Protein AF-A0A6I4UP45-F1 (afdb_monomer_lite)

Sequence (92 aa):
MTIAALGASALALAACAESKQEEQLEAQAEDVREAGEQTADQMEDRADTLDQTVDGVDSNAEQNLENKADAVRDNTEAKADALEEKADNLPQ

Secondary structure (DSSP, 8-state):
------SSHHHHHHHHHHHHHHHHHHHHHHHHHHHHHHHHHHHHHHHHHHHHHTTS---HHHHHHHHHHHHHHHHHHHHHHHHHHHHHTS--

Radius of gyration: 23.32 Å; chains: 1; bounding box: 50×15×76 Å

pLDDT: mean 86.42, std 15.26, range [41.03, 98.31]

Structure (mmCIF, N/CA/C/O backbone):
data_AF-A0A6I4UP45-F1
#
_entry.id   AF-A0A6I4UP45-F1
#
loop_
_atom_site.group_PDB
_atom_site.id
_atom_site.type_symbol
_atom_site.label_atom_id
_atom_site.label_alt_id
_atom_site.label_comp_id
_atom_site.label_asym_id
_atom_site.label_entity_id
_atom_site.label_seq_id
_atom_site.pdbx_PDB_ins_code
_atom_site.Cartn_x
_atom_site.Cartn_y
_atom_site.Cartn_z
_atom_site.occupancy
_atom_site.B_iso_or_equiv
_atom_site.auth_seq_id
_atom_site.auth_comp_id
_atom_site.auth_asym_id
_atom_site.auth_atom_id
_atom_site.pdbx_PDB_model_num
ATOM 1 N N . MET A 1 1 ? 28.359 -6.799 -55.111 1.00 41.03 1 MET A N 1
ATOM 2 C CA . MET A 1 1 ? 28.524 -6.083 -53.829 1.00 41.03 1 MET A CA 1
ATOM 3 C C . MET A 1 1 ? 27.372 -6.517 -52.950 1.00 41.03 1 MET A C 1
ATOM 5 O O . MET A 1 1 ? 26.260 -6.052 -53.139 1.00 41.03 1 MET A O 1
ATOM 9 N N . THR A 1 2 ? 27.618 -7.507 -52.103 1.00 55.09 2 THR A N 1
ATOM 10 C CA . THR A 1 2 ? 26.584 -8.181 -51.314 1.00 55.09 2 THR A CA 1
ATOM 11 C C . THR A 1 2 ? 26.997 -8.041 -49.864 1.00 55.09 2 THR A C 1
ATOM 13 O O . THR A 1 2 ? 27.683 -8.915 -49.353 1.00 55.09 2 THR A O 1
ATOM 16 N N . ILE A 1 3 ? 26.698 -6.910 -49.221 1.00 51.25 3 ILE A N 1
ATOM 17 C CA . ILE A 1 3 ? 26.949 -6.767 -47.784 1.00 51.25 3 ILE A CA 1
ATOM 18 C C . ILE A 1 3 ? 25.804 -5.989 -47.123 1.00 51.25 3 ILE A C 1
ATOM 20 O O . ILE A 1 3 ? 25.575 -4.824 -47.422 1.00 51.25 3 ILE A O 1
ATOM 24 N N . ALA A 1 4 ? 25.157 -6.712 -46.202 1.00 50.06 4 ALA A N 1
ATOM 25 C CA . ALA A 1 4 ? 24.468 -6.285 -44.985 1.00 50.06 4 ALA A CA 1
ATOM 26 C C . ALA A 1 4 ? 23.157 -5.484 -45.094 1.00 50.06 4 ALA A C 1
ATOM 28 O O . ALA A 1 4 ? 23.145 -4.261 -45.052 1.00 50.06 4 ALA A O 1
ATOM 29 N N . ALA A 1 5 ? 22.034 -6.211 -45.050 1.00 51.69 5 ALA A N 1
ATOM 30 C CA . ALA A 1 5 ? 20.714 -5.684 -44.677 1.00 51.69 5 ALA A CA 1
ATOM 31 C C . ALA A 1 5 ? 20.067 -6.478 -43.513 1.00 51.69 5 ALA A C 1
ATOM 33 O O . ALA A 1 5 ? 18.852 -6.616 -43.455 1.00 51.69 5 ALA A O 1
ATOM 34 N N . LEU A 1 6 ? 20.866 -7.032 -42.588 1.00 53.81 6 LEU A N 1
ATOM 35 C CA . LEU A 1 6 ? 20.381 -7.883 -41.479 1.00 53.81 6 LEU A CA 1
ATOM 36 C C . LEU A 1 6 ? 20.484 -7.234 -40.083 1.00 53.81 6 LEU A C 1
ATOM 38 O O . LEU A 1 6 ? 20.332 -7.920 -39.081 1.00 53.81 6 LEU A O 1
ATOM 42 N N . GLY A 1 7 ? 20.743 -5.926 -39.992 1.00 51.22 7 GLY A N 1
ATOM 43 C CA . GLY A 1 7 ? 21.002 -5.260 -38.704 1.00 51.22 7 GLY A CA 1
ATOM 44 C C . GLY A 1 7 ? 19.806 -4.575 -38.031 1.00 51.22 7 GLY A C 1
ATOM 45 O O . GLY A 1 7 ? 19.879 -4.289 -36.843 1.00 51.22 7 GLY A O 1
ATOM 46 N N . ALA A 1 8 ? 18.714 -4.293 -38.748 1.00 53.91 8 ALA A N 1
ATOM 47 C CA . ALA A 1 8 ? 17.653 -3.416 -38.230 1.00 53.91 8 ALA A CA 1
ATOM 48 C C . ALA A 1 8 ? 16.597 -4.127 -37.358 1.00 53.91 8 ALA A C 1
ATOM 50 O O . ALA A 1 8 ? 15.871 -3.475 -36.616 1.00 53.91 8 ALA A O 1
ATOM 51 N N . SER A 1 9 ? 16.505 -5.457 -37.416 1.00 56.09 9 SER A N 1
ATOM 52 C CA . SER A 1 9 ? 15.441 -6.229 -36.757 1.00 56.09 9 SER A CA 1
ATOM 53 C C . SER A 1 9 ? 15.762 -6.672 -35.325 1.00 56.09 9 SER A C 1
ATOM 55 O O . SER A 1 9 ? 14.843 -7.024 -34.594 1.00 56.09 9 SER A O 1
ATOM 57 N N . ALA A 1 10 ? 17.029 -6.632 -34.897 1.00 58.12 10 ALA A N 1
ATOM 58 C CA . ALA A 1 10 ? 17.402 -6.979 -33.522 1.00 58.12 10 ALA A CA 1
ATOM 59 C C . ALA A 1 10 ? 17.087 -5.850 -32.522 1.00 58.12 10 ALA A C 1
ATOM 61 O O . ALA A 1 10 ? 16.702 -6.125 -31.393 1.00 58.12 10 ALA A O 1
ATOM 62 N N . LEU A 1 11 ? 17.192 -4.589 -32.956 1.00 60.75 11 LEU A N 1
ATOM 63 C CA . LEU A 1 11 ? 16.909 -3.417 -32.117 1.00 60.75 11 LEU A CA 1
ATOM 64 C C . LEU A 1 11 ? 15.405 -3.222 -31.889 1.00 60.75 11 LEU A C 1
ATOM 66 O O . LEU A 1 11 ? 14.987 -2.915 -30.781 1.00 60.75 11 LEU A O 1
ATOM 70 N N . ALA A 1 12 ? 14.580 -3.480 -32.909 1.00 62.25 12 ALA A N 1
ATOM 71 C CA . ALA A 1 12 ? 13.125 -3.389 -32.780 1.00 62.25 12 ALA A CA 1
ATOM 72 C C . ALA A 1 12 ? 12.541 -4.447 -31.824 1.00 62.25 12 ALA A C 1
ATOM 74 O O . ALA A 1 12 ? 11.490 -4.223 -31.237 1.00 62.25 12 ALA A O 1
ATOM 75 N N . LEU A 1 13 ? 13.207 -5.597 -31.667 1.00 63.50 13 LEU A N 1
ATOM 76 C CA . LEU A 1 13 ? 12.755 -6.660 -30.767 1.00 63.50 1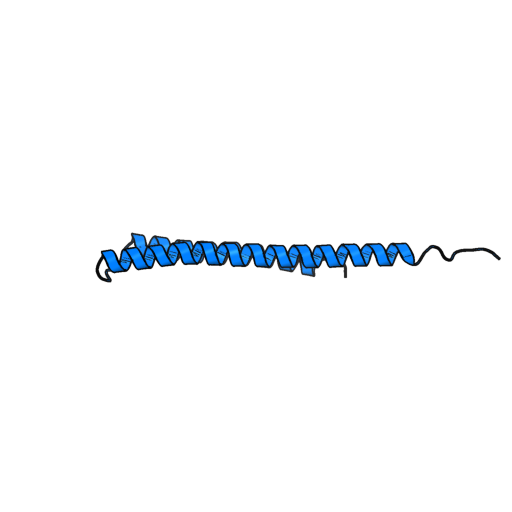3 LEU A CA 1
ATOM 77 C C . LEU A 1 13 ? 13.130 -6.391 -29.301 1.00 63.50 13 LEU A C 1
ATOM 79 O O . LEU A 1 13 ? 12.405 -6.837 -28.418 1.00 63.50 13 LEU A O 1
ATOM 83 N N . ALA A 1 14 ? 14.229 -5.666 -29.060 1.00 67.44 14 ALA A N 1
ATOM 84 C CA . ALA A 1 14 ? 14.635 -5.227 -27.724 1.00 67.44 14 ALA A CA 1
ATOM 85 C C . ALA A 1 14 ? 13.661 -4.172 -27.177 1.00 67.44 14 ALA A C 1
ATOM 87 O O . ALA A 1 14 ? 13.023 -4.426 -26.161 1.00 67.44 14 ALA A O 1
ATOM 88 N N . ALA A 1 15 ? 13.396 -3.115 -27.953 1.00 68.50 15 ALA A N 1
ATOM 89 C CA . ALA A 1 15 ? 12.467 -2.053 -27.557 1.00 68.50 15 ALA A CA 1
ATOM 90 C C . ALA A 1 15 ? 11.038 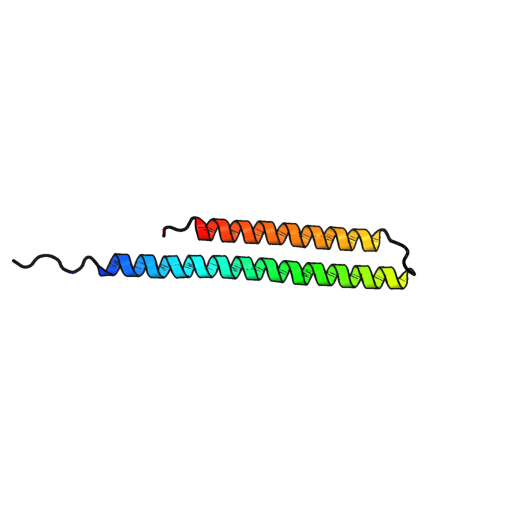-2.568 -27.286 1.00 68.50 15 ALA A C 1
ATOM 92 O O . ALA A 1 15 ? 10.357 -2.123 -26.371 1.00 68.50 15 ALA A O 1
ATOM 93 N N . CYS A 1 16 ? 10.573 -3.562 -28.055 1.00 72.69 16 CYS A N 1
ATOM 94 C CA . CYS A 1 16 ? 9.253 -4.174 -27.848 1.00 72.69 16 CYS A CA 1
ATOM 95 C C . CYS A 1 16 ? 9.187 -5.109 -26.624 1.00 72.69 16 CYS A C 1
ATOM 97 O O . CYS A 1 16 ? 8.095 -5.466 -26.179 1.00 72.69 16 CYS A O 1
ATOM 99 N N . ALA A 1 17 ? 10.331 -5.591 -26.131 1.00 74.94 17 ALA A N 1
ATOM 100 C CA . ALA A 1 17 ? 10.409 -6.367 -24.896 1.00 74.94 17 ALA A CA 1
ATOM 101 C C . ALA A 1 17 ? 10.520 -5.445 -23.672 1.00 74.94 17 ALA A C 1
ATOM 103 O O . ALA A 1 17 ? 9.907 -5.742 -22.651 1.00 74.94 17 ALA A O 1
ATOM 104 N N . GLU A 1 18 ? 11.242 -4.330 -23.806 1.00 75.62 18 GLU A N 1
ATOM 105 C CA . GLU A 1 18 ? 11.399 -3.289 -22.783 1.00 75.62 18 GLU A CA 1
ATOM 106 C C . GLU A 1 18 ? 10.066 -2.586 -22.490 1.00 75.62 18 GLU A C 1
ATOM 108 O O . GLU A 1 18 ? 9.661 -2.545 -21.331 1.00 75.62 18 GLU A O 1
ATOM 113 N N . SER A 1 19 ? 9.297 -2.201 -23.517 1.00 79.94 19 SER A N 1
ATOM 114 C CA . SER A 1 19 ? 7.978 -1.571 -23.323 1.00 79.94 19 SER A CA 1
ATOM 115 C C . SER A 1 19 ? 6.989 -2.473 -22.575 1.00 79.94 19 SER A C 1
ATOM 117 O O . SER A 1 19 ? 6.214 -2.027 -21.741 1.00 79.94 19 SER A O 1
ATOM 119 N N . LYS A 1 20 ? 7.032 -3.787 -22.828 1.00 88.38 20 LYS A N 1
ATOM 120 C CA . LYS A 1 20 ? 6.201 -4.753 -22.091 1.00 88.38 20 LYS A CA 1
ATOM 121 C C . LYS A 1 20 ? 6.639 -4.914 -20.646 1.00 88.38 20 LYS A C 1
ATOM 123 O O . LYS A 1 20 ? 5.831 -5.312 -19.814 1.00 88.38 20 LYS A O 1
ATOM 128 N N . GLN A 1 21 ? 7.921 -4.714 -20.368 1.00 90.25 21 GLN A N 1
ATOM 129 C CA . GLN A 1 21 ? 8.453 -4.822 -19.022 1.00 90.25 21 GLN A CA 1
ATOM 130 C C . GLN A 1 21 ? 8.077 -3.593 -18.187 1.00 90.25 21 GLN A C 1
ATOM 132 O O . GLN A 1 21 ? 7.707 -3.762 -17.030 1.00 90.25 21 GLN A O 1
ATOM 137 N N . GLU A 1 22 ? 8.113 -2.402 -18.784 1.00 91.56 22 GLU A N 1
ATOM 138 C CA . GLU A 1 22 ? 7.599 -1.153 -18.207 1.00 91.56 22 GLU A CA 1
ATOM 139 C C . GLU A 1 22 ? 6.107 -1.283 -17.873 1.00 91.56 22 GLU A C 1
ATOM 141 O O . GLU A 1 22 ? 5.743 -1.235 -16.700 1.00 91.56 22 GLU A O 1
ATOM 146 N N . GLU A 1 23 ? 5.273 -1.637 -18.861 1.00 93.31 23 GLU A N 1
ATOM 147 C CA . GLU A 1 23 ? 3.830 -1.872 -18.671 1.00 93.31 23 GLU A CA 1
ATOM 148 C C . GLU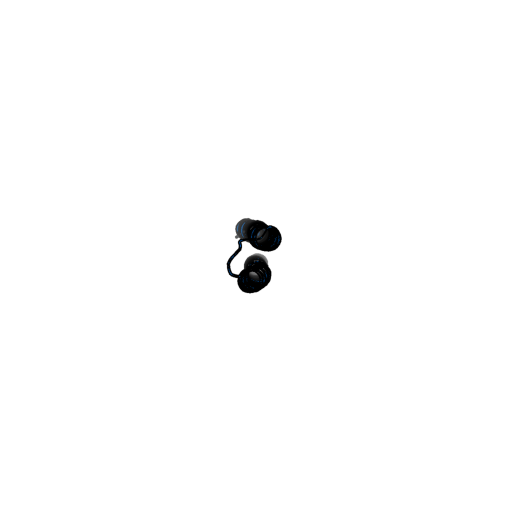 A 1 23 ? 3.539 -2.906 -17.564 1.00 93.31 23 GLU A C 1
ATOM 150 O O . GLU A 1 23 ? 2.584 -2.774 -16.801 1.00 93.31 23 GLU A O 1
ATOM 155 N N . GLN A 1 24 ? 4.359 -3.959 -17.450 1.00 95.25 24 GLN A N 1
ATOM 156 C CA . GLN A 1 24 ? 4.208 -4.971 -16.400 1.00 95.25 24 GLN A CA 1
ATOM 157 C C . GLN A 1 24 ? 4.567 -4.459 -15.007 1.00 95.25 24 GLN A C 1
ATOM 159 O O . GLN A 1 24 ? 4.005 -4.957 -14.030 1.00 95.25 24 GLN A O 1
ATOM 164 N N . LEU A 1 25 ? 5.539 -3.556 -14.888 1.00 96.31 25 LEU A N 1
ATOM 165 C CA . LEU A 1 25 ? 5.930 -2.971 -13.609 1.00 96.31 25 LEU A CA 1
ATOM 166 C C . LEU A 1 25 ? 4.903 -1.937 -13.150 1.00 96.31 25 LEU A C 1
ATOM 168 O O . LEU A 1 25 ? 4.523 -1.976 -11.983 1.00 96.31 25 LEU A O 1
ATOM 172 N N . GLU A 1 26 ? 4.402 -1.102 -14.061 1.00 95.50 26 GLU A N 1
ATOM 173 C CA . GLU A 1 26 ? 3.306 -0.166 -13.783 1.00 95.50 26 GLU A CA 1
ATOM 174 C C . GLU A 1 26 ? 2.035 -0.906 -13.348 1.00 95.50 26 GLU A C 1
ATOM 176 O O . GLU A 1 26 ? 1.452 -0.585 -12.315 1.00 95.50 26 GLU A O 1
ATOM 181 N N . ALA A 1 27 ? 1.647 -1.968 -14.064 1.00 97.31 27 ALA A N 1
ATOM 182 C CA . ALA A 1 27 ? 0.497 -2.785 -13.677 1.00 97.31 27 ALA A CA 1
ATOM 183 C C . ALA A 1 27 ? 0.678 -3.424 -12.288 1.00 97.31 27 ALA A C 1
ATOM 185 O O . ALA A 1 27 ? -0.256 -3.466 -11.495 1.00 97.31 27 ALA A O 1
ATOM 186 N N . GLN A 1 28 ? 1.889 -3.888 -11.964 1.00 97.38 28 GLN A N 1
ATOM 187 C CA . GLN A 1 28 ? 2.188 -4.410 -10.628 1.00 97.38 28 GLN A CA 1
ATOM 188 C C . GLN A 1 28 ? 2.141 -3.327 -9.547 1.00 97.38 28 GLN A C 1
ATOM 190 O O . GLN A 1 28 ? 1.762 -3.630 -8.418 1.00 97.38 28 GLN A O 1
ATOM 195 N N . ALA A 1 29 ? 2.563 -2.099 -9.855 1.00 97.62 29 ALA A N 1
ATOM 196 C CA . ALA A 1 29 ? 2.480 -0.983 -8.922 1.00 97.62 29 ALA A CA 1
ATOM 197 C C . ALA A 1 29 ? 1.020 -0.676 -8.578 1.00 97.62 29 ALA A C 1
ATOM 199 O O . ALA A 1 29 ? 0.682 -0.589 -7.397 1.00 97.62 29 ALA A O 1
ATOM 200 N N . GLU A 1 30 ? 0.157 -0.621 -9.593 1.00 97.94 30 GLU A N 1
ATOM 201 C CA . GLU A 1 30 ? -1.278 -0.407 -9.415 1.00 97.94 30 GLU A CA 1
ATOM 202 C C . GLU A 1 30 ? -1.929 -1.544 -8.620 1.00 97.94 30 GLU A C 1
ATOM 204 O O . GLU A 1 30 ? -2.603 -1.283 -7.627 1.00 97.94 30 GLU A O 1
ATOM 209 N N . ASP A 1 31 ? -1.639 -2.806 -8.958 1.00 98.00 31 ASP A N 1
ATOM 210 C CA . ASP A 1 31 ? -2.140 -3.966 -8.207 1.00 98.00 31 ASP A CA 1
ATOM 211 C C . ASP A 1 31 ? -1.728 -3.906 -6.721 1.00 98.00 31 ASP A C 1
ATOM 213 O O . ASP A 1 31 ? -2.497 -4.268 -5.827 1.00 98.00 31 ASP A O 1
ATOM 217 N N . VAL A 1 32 ? -0.495 -3.465 -6.432 1.00 97.88 32 VAL A N 1
ATOM 218 C CA . VAL A 1 32 ? 0.006 -3.310 -5.056 1.00 97.88 32 VAL A CA 1
ATOM 219 C C . VAL A 1 32 ? -0.714 -2.179 -4.329 1.00 97.88 32 VAL A C 1
ATOM 221 O O . VAL A 1 32 ? -1.050 -2.351 -3.153 1.00 97.88 32 VAL A O 1
ATOM 224 N N . ARG A 1 33 ? -0.943 -1.050 -5.004 1.00 97.81 33 ARG A N 1
ATOM 225 C CA . ARG A 1 33 ? -1.657 0.109 -4.459 1.00 97.81 33 ARG A CA 1
ATOM 226 C C . ARG A 1 33 ? -3.106 -0.263 -4.143 1.00 97.81 33 ARG A C 1
ATOM 228 O O . ARG A 1 33 ? -3.514 -0.142 -2.990 1.00 97.81 33 ARG A O 1
ATOM 235 N N . GLU A 1 34 ? -3.824 -0.851 -5.098 1.00 98.12 34 GLU A N 1
ATOM 236 C CA . GLU A 1 34 ? -5.217 -1.278 -4.925 1.00 98.12 34 GLU A CA 1
ATOM 237 C C . GLU A 1 34 ? -5.359 -2.337 -3.819 1.00 98.12 34 GLU A C 1
ATOM 239 O O . GLU A 1 34 ? -6.235 -2.238 -2.959 1.00 98.12 34 GLU A O 1
ATOM 244 N N . ALA A 1 35 ? -4.475 -3.340 -3.774 1.00 97.06 35 ALA A N 1
ATOM 245 C CA . ALA A 1 35 ? -4.509 -4.350 -2.713 1.00 97.06 35 ALA A CA 1
ATOM 246 C C . ALA A 1 35 ? -4.257 -3.747 -1.317 1.00 97.06 35 ALA A C 1
ATOM 248 O O . ALA A 1 35 ? -4.804 -4.230 -0.316 1.00 97.06 35 ALA A O 1
ATOM 249 N N . GLY A 1 36 ? -3.420 -2.710 -1.249 1.00 97.81 36 GLY A N 1
ATOM 250 C CA . GLY A 1 36 ? -3.181 -1.916 -0.049 1.00 97.81 36 GLY A CA 1
ATOM 251 C C . GLY A 1 36 ? -4.422 -1.165 0.406 1.00 97.81 36 GLY A C 1
ATOM 252 O O . GLY A 1 36 ? -4.836 -1.343 1.552 1.00 97.81 36 GLY A O 1
ATOM 253 N N . GLU A 1 37 ? -5.047 -0.411 -0.500 1.00 97.94 37 GLU A N 1
ATOM 254 C CA . GLU A 1 37 ? -6.298 0.315 -0.245 1.00 97.94 37 GLU A CA 1
ATOM 255 C C . GLU A 1 37 ? -7.398 -0.630 0.237 1.00 97.94 37 GLU A C 1
ATOM 257 O O . GLU A 1 37 ? -7.908 -0.464 1.340 1.00 97.94 37 GLU A O 1
ATOM 262 N N . GLN A 1 38 ? -7.666 -1.719 -0.489 1.00 98.19 38 GLN A N 1
ATOM 263 C CA . GLN A 1 38 ? -8.681 -2.702 -0.092 1.00 98.19 38 GLN A CA 1
ATOM 264 C C . GLN A 1 38 ? -8.419 -3.314 1.290 1.00 98.19 38 GLN A C 1
ATOM 266 O O . GLN A 1 38 ? -9.354 -3.690 2.002 1.00 98.19 38 GLN A O 1
ATOM 271 N N . THR A 1 39 ? -7.149 -3.483 1.665 1.00 97.69 39 THR A N 1
ATOM 272 C CA . THR A 1 39 ? -6.781 -4.010 2.982 1.00 97.69 39 THR A CA 1
ATOM 273 C C . THR A 1 39 ? -6.978 -2.959 4.071 1.00 97.69 39 THR A C 1
ATOM 275 O O . THR A 1 39 ? -7.463 -3.304 5.150 1.00 97.69 39 THR A O 1
ATOM 278 N N . ALA A 1 40 ? -6.606 -1.708 3.804 1.00 97.81 40 ALA A N 1
ATOM 279 C CA . ALA A 1 40 ? -6.781 -0.589 4.719 1.00 97.81 40 ALA A CA 1
ATOM 280 C C . ALA A 1 40 ? -8.268 -0.288 4.956 1.00 97.81 40 ALA A C 1
ATOM 282 O O . ALA A 1 40 ? -8.689 -0.219 6.108 1.00 97.81 40 ALA A O 1
ATOM 283 N N . ASP A 1 41 ? -9.079 -0.269 3.902 1.00 97.88 41 ASP A N 1
ATOM 284 C CA . ASP A 1 41 ? -10.526 -0.051 3.985 1.00 97.88 41 ASP A CA 1
ATOM 285 C C . ASP A 1 41 ? -11.203 -1.131 4.843 1.00 97.88 41 ASP A C 1
ATOM 287 O O . ASP A 1 41 ? -12.009 -0.840 5.719 1.00 97.88 41 ASP A O 1
ATOM 291 N N . GLN A 1 42 ? -10.794 -2.399 4.706 1.00 97.75 42 GLN A N 1
ATOM 292 C CA . GLN A 1 42 ? -11.286 -3.471 5.582 1.00 97.75 42 GLN A CA 1
ATOM 293 C C . GLN A 1 42 ? -10.888 -3.294 7.055 1.00 97.75 42 GLN A C 1
ATOM 295 O O . GLN A 1 42 ? -11.516 -3.897 7.933 1.00 97.75 42 GLN A O 1
ATOM 300 N N . MET A 1 43 ? -9.799 -2.579 7.344 1.00 97.19 43 MET A N 1
ATOM 301 C CA . MET A 1 43 ? -9.404 -2.253 8.715 1.00 97.19 43 MET A CA 1
ATOM 302 C C . MET A 1 43 ? -10.228 -1.087 9.259 1.00 97.19 43 MET A C 1
ATOM 304 O O . MET A 1 43 ? -10.658 -1.176 10.409 1.00 97.19 43 MET A O 1
ATOM 308 N N . GLU A 1 44 ? -10.495 -0.070 8.443 1.00 96.06 44 GLU A N 1
ATOM 309 C CA . GLU A 1 44 ? -11.362 1.066 8.783 1.00 96.06 44 GLU A CA 1
ATOM 310 C C . GLU A 1 44 ? -12.811 0.628 8.997 1.00 96.06 44 GLU A C 1
ATOM 312 O O . GLU A 1 44 ? -13.369 0.905 10.049 1.00 96.06 44 GLU A O 1
ATOM 317 N N . ASP A 1 45 ? -13.373 -0.214 8.125 1.00 96.19 45 ASP A N 1
ATOM 318 C CA . ASP A 1 45 ? -14.715 -0.791 8.307 1.00 96.19 45 ASP A CA 1
ATOM 319 C C . ASP A 1 45 ? -14.861 -1.510 9.665 1.00 96.19 45 ASP A C 1
ATOM 321 O O . ASP A 1 45 ? -15.924 -1.533 10.302 1.00 96.19 45 ASP A O 1
ATOM 325 N N . ARG A 1 46 ? -13.776 -2.145 10.129 1.00 93.44 46 ARG A N 1
ATOM 326 C CA . ARG A 1 46 ? -13.734 -2.799 11.446 1.00 93.44 46 ARG A CA 1
ATOM 327 C C . ARG A 1 46 ? -13.595 -1.791 12.579 1.00 93.44 46 ARG A C 1
ATOM 329 O O . ARG A 1 46 ? -14.144 -2.060 13.647 1.00 93.44 46 ARG A O 1
ATOM 336 N N . ALA A 1 47 ? -12.859 -0.701 12.372 1.00 92.62 47 ALA A N 1
ATOM 337 C CA . ALA A 1 47 ? -12.757 0.403 13.320 1.00 92.62 47 ALA A CA 1
ATOM 338 C C . ALA A 1 47 ? -14.133 1.066 13.504 1.00 92.62 47 ALA A C 1
ATOM 340 O O . ALA A 1 47 ? -14.638 1.078 14.624 1.00 92.62 47 ALA A O 1
ATOM 341 N N . ASP A 1 48 ? -14.825 1.401 12.414 1.00 91.00 48 ASP A N 1
ATOM 342 C CA . ASP A 1 48 ? -16.187 1.955 12.417 1.00 91.00 48 ASP A CA 1
ATOM 343 C C . ASP A 1 48 ? -17.193 1.036 13.129 1.00 91.00 48 ASP A C 1
ATOM 345 O O . ASP A 1 48 ? -18.047 1.468 13.907 1.00 91.00 48 ASP A O 1
ATOM 349 N N . THR A 1 49 ? -17.097 -0.276 12.892 1.00 90.25 49 THR A N 1
ATOM 350 C CA . THR A 1 49 ? -17.954 -1.258 13.577 1.00 90.25 49 THR A CA 1
ATOM 351 C C . THR A 1 49 ? -17.698 -1.278 15.090 1.00 90.25 49 THR A C 1
ATOM 353 O O . THR A 1 49 ? -18.624 -1.488 15.886 1.00 90.25 49 THR A O 1
ATOM 356 N N . LEU A 1 50 ? -16.441 -1.095 15.507 1.00 87.94 50 LEU A N 1
ATOM 357 C CA . LEU A 1 50 ? -16.085 -0.998 16.919 1.00 87.94 50 LEU A CA 1
ATOM 358 C C . LEU A 1 50 ? -16.623 0.293 17.527 1.00 87.94 50 LEU A C 1
ATOM 360 O O . LEU A 1 50 ? -17.240 0.193 18.587 1.00 87.94 50 LEU A O 1
ATOM 364 N N . ASP A 1 51 ? -16.476 1.432 16.848 1.00 87.31 51 ASP A N 1
ATOM 365 C CA . ASP A 1 51 ? -16.981 2.737 17.294 1.00 87.31 51 ASP A CA 1
ATOM 366 C C . ASP A 1 51 ? -18.491 2.697 17.579 1.00 87.31 51 ASP A C 1
ATOM 368 O O . ASP A 1 51 ? -18.968 3.031 18.669 1.00 87.31 51 ASP A O 1
ATOM 372 N N . GLN A 1 52 ? -19.261 2.119 16.652 1.00 84.56 52 GLN A N 1
ATOM 373 C CA . GLN A 1 52 ? -20.703 1.914 16.826 1.00 84.56 52 GLN A CA 1
ATOM 374 C C . GLN A 1 52 ? -21.044 1.004 18.015 1.00 84.56 52 GLN A C 1
ATOM 376 O O . GLN A 1 52 ? -22.087 1.168 18.650 1.00 84.56 52 GLN A O 1
ATOM 381 N N . THR A 1 53 ? -20.183 0.033 18.330 1.00 80.88 53 THR A N 1
ATOM 382 C CA . THR A 1 53 ? -20.384 -0.883 19.465 1.00 80.88 53 THR A CA 1
ATOM 383 C C . THR A 1 53 ? -20.128 -0.190 20.806 1.00 80.88 53 THR A C 1
ATOM 385 O O . THR A 1 53 ? -20.710 -0.582 21.822 1.00 80.88 53 THR A O 1
ATOM 388 N N . VAL A 1 54 ? -19.277 0.837 20.820 1.00 80.81 54 VAL A N 1
ATOM 389 C CA . VAL A 1 54 ? -18.926 1.620 22.013 1.00 80.81 54 VAL A CA 1
ATOM 390 C C . VAL A 1 54 ? -19.634 2.979 22.072 1.00 80.81 54 VAL A C 1
ATOM 392 O O . VAL A 1 54 ? -19.299 3.788 22.931 1.00 80.81 54 VAL A O 1
ATOM 395 N N . ASP A 1 55 ? -20.654 3.189 21.231 1.00 82.19 55 ASP A N 1
ATOM 396 C CA . ASP A 1 55 ? -21.494 4.398 21.177 1.00 82.19 55 ASP A CA 1
ATOM 397 C C . ASP A 1 55 ? -20.687 5.687 20.923 1.00 82.19 55 ASP A C 1
ATOM 399 O O . ASP A 1 55 ? -20.877 6.697 21.605 1.00 82.19 55 ASP A O 1
ATOM 403 N N . GLY A 1 56 ? -19.750 5.655 19.967 1.00 74.94 56 GLY A N 1
ATOM 404 C CA . GLY A 1 56 ? -18.947 6.831 19.606 1.00 74.94 56 GLY A CA 1
ATOM 405 C C . GLY A 1 56 ? -17.746 7.086 20.527 1.00 74.94 56 GLY A C 1
ATOM 406 O O . GLY A 1 56 ? -17.160 8.173 20.505 1.00 74.94 56 GLY A O 1
ATOM 407 N N . VAL A 1 57 ? -17.449 6.162 21.453 1.00 84.06 57 VAL A N 1
ATOM 408 C CA . VAL A 1 57 ? -16.326 6.294 22.390 1.00 84.06 57 VAL A CA 1
ATOM 409 C C . VAL A 1 57 ? -15.050 5.788 21.739 1.00 84.06 57 VAL A C 1
ATOM 411 O O . VAL A 1 57 ? -14.709 4.613 21.851 1.00 84.06 57 VAL A O 1
ATOM 414 N N . ASP A 1 58 ? -14.315 6.741 21.186 1.00 79.19 58 ASP A N 1
ATOM 415 C CA . ASP A 1 58 ? -13.012 6.567 20.559 1.00 79.19 58 ASP A CA 1
ATOM 416 C C . ASP A 1 58 ? -12.076 5.678 21.403 1.00 79.19 58 ASP A C 1
ATOM 418 O O . ASP A 1 58 ? -11.569 6.051 22.477 1.00 79.19 58 ASP A O 1
ATOM 422 N N . SER A 1 59 ? -11.933 4.427 20.966 1.00 86.31 59 SER A N 1
ATOM 423 C CA . SER A 1 59 ? -11.283 3.387 21.757 1.00 86.31 59 SER A CA 1
ATOM 424 C C . SER A 1 59 ? -9.836 3.183 21.321 1.00 86.31 59 SER A C 1
ATOM 426 O O . SER A 1 59 ? -9.491 3.251 20.147 1.00 86.31 59 SER A O 1
ATOM 428 N N . ASN A 1 60 ? -8.965 2.778 22.253 1.00 90.00 60 ASN A N 1
ATOM 429 C CA . ASN A 1 60 ? -7.599 2.384 21.883 1.00 90.00 60 ASN A CA 1
ATOM 430 C C . ASN A 1 60 ? -7.578 1.271 20.816 1.00 90.00 60 ASN A C 1
ATOM 432 O O . ASN A 1 60 ? -6.580 1.115 20.123 1.00 90.00 60 ASN A O 1
ATOM 436 N N . ALA A 1 61 ? -8.617 0.436 20.723 1.00 88.12 61 ALA A N 1
ATOM 437 C CA . ALA A 1 61 ? -8.681 -0.631 19.727 1.00 88.12 61 ALA A CA 1
ATOM 438 C C . ALA A 1 61 ? -8.963 -0.089 18.316 1.00 88.12 61 ALA A C 1
ATOM 440 O O . ALA A 1 61 ? -8.306 -0.526 17.374 1.00 88.12 61 ALA A O 1
ATOM 441 N N . GLU A 1 62 ? -9.888 0.863 18.207 1.00 92.00 62 GLU A N 1
ATOM 442 C CA . GLU A 1 62 ? -10.250 1.596 16.988 1.00 92.00 62 GLU A CA 1
ATOM 443 C C . GLU A 1 62 ? -9.063 2.402 16.460 1.00 92.00 62 GLU A C 1
ATOM 445 O O . GLU A 1 62 ? -8.571 2.103 15.376 1.00 92.00 62 GLU A O 1
ATOM 450 N N . GLN A 1 63 ? -8.461 3.258 17.294 1.00 92.38 63 GLN A N 1
ATOM 451 C CA . GLN A 1 63 ? -7.257 4.010 16.916 1.00 92.38 63 GLN A CA 1
ATOM 452 C C . GLN A 1 63 ? -6.114 3.092 16.472 1.00 92.38 63 GLN A C 1
ATOM 454 O O . GLN A 1 63 ? -5.357 3.409 15.560 1.00 92.38 63 GLN A O 1
ATOM 459 N N . ASN A 1 64 ? -5.943 1.926 17.103 1.00 93.88 64 ASN A N 1
ATOM 460 C CA . ASN A 1 64 ? -4.919 0.969 16.675 1.00 93.88 64 ASN A CA 1
ATOM 461 C C . ASN A 1 64 ? -5.236 0.297 15.330 1.00 93.88 64 ASN A C 1
ATOM 463 O O . ASN A 1 64 ? -4.312 -0.229 14.709 1.00 93.88 64 ASN A O 1
ATOM 467 N N . LEU A 1 65 ? -6.502 0.220 14.918 1.00 94.69 65 LEU A N 1
ATOM 468 C CA . LEU A 1 65 ? -6.898 -0.280 13.602 1.00 94.69 65 LEU A CA 1
ATOM 469 C C . LEU A 1 65 ? -6.708 0.792 12.534 1.00 94.69 65 LEU A C 1
ATOM 471 O O . LEU A 1 65 ? -6.067 0.487 11.534 1.00 94.69 65 LEU A O 1
ATOM 475 N N . GLU A 1 66 ? -7.146 2.023 12.786 1.00 94.69 66 GLU A N 1
ATOM 476 C CA . GLU A 1 66 ? -6.934 3.164 11.883 1.00 94.69 66 GLU A CA 1
ATOM 477 C C . GLU A 1 66 ? -5.442 3.396 11.620 1.00 94.69 66 GLU A C 1
ATOM 479 O O . GLU A 1 66 ? -4.990 3.334 10.482 1.00 94.69 66 GLU A O 1
ATOM 484 N N . ASN A 1 67 ? -4.623 3.475 12.677 1.00 96.94 67 ASN A N 1
ATOM 485 C CA . ASN A 1 67 ? -3.170 3.623 12.529 1.00 96.94 67 ASN A CA 1
ATOM 486 C C . ASN A 1 67 ? -2.522 2.465 11.743 1.00 96.94 67 ASN A C 1
ATOM 488 O O . ASN A 1 67 ? -1.466 2.630 11.131 1.00 96.94 67 ASN A O 1
ATOM 492 N N . LYS A 1 68 ? -3.102 1.257 11.791 1.00 97.25 68 LYS A N 1
ATOM 493 C CA . LYS A 1 68 ? -2.627 0.126 10.978 1.00 97.25 68 LYS A CA 1
ATOM 494 C C . LYS A 1 68 ? -3.086 0.236 9.532 1.00 97.25 68 LYS A C 1
ATOM 496 O O . LYS A 1 68 ? -2.314 -0.162 8.667 1.00 97.25 68 LYS A O 1
ATOM 501 N N . ALA A 1 69 ? -4.296 0.730 9.287 1.00 97.81 69 ALA A N 1
ATOM 502 C CA . ALA A 1 69 ? -4.803 1.001 7.950 1.00 97.81 69 ALA A CA 1
ATOM 503 C C . ALA A 1 69 ? -3.895 2.018 7.245 1.00 97.81 69 ALA A C 1
ATOM 505 O O . ALA A 1 69 ? -3.379 1.725 6.167 1.00 97.81 69 ALA A O 1
ATOM 506 N N . ASP A 1 70 ? -3.575 3.124 7.920 1.00 98.19 70 ASP A N 1
ATOM 507 C CA . ASP A 1 70 ? -2.636 4.141 7.432 1.00 98.19 70 ASP A CA 1
ATOM 508 C C . ASP A 1 70 ? -1.256 3.546 7.142 1.00 98.19 70 ASP A C 1
ATOM 510 O O . ASP A 1 70 ? -0.721 3.691 6.046 1.00 98.19 70 ASP A O 1
ATOM 514 N N . ALA A 1 71 ? -0.704 2.773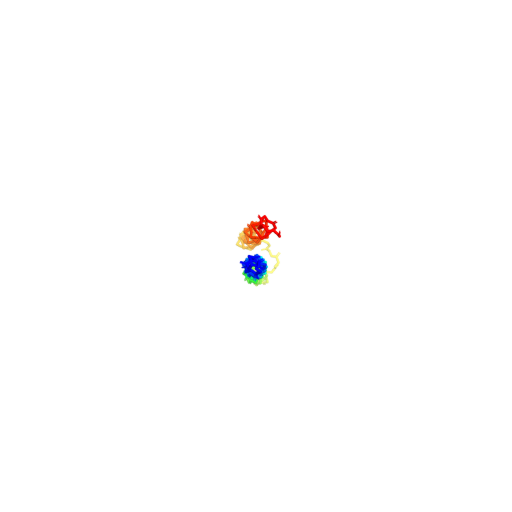 8.082 1.00 98.19 71 ALA A N 1
ATOM 515 C CA . ALA A 1 71 ? 0.589 2.124 7.879 1.00 98.19 71 ALA A CA 1
ATOM 516 C C . ALA A 1 71 ? 0.585 1.118 6.713 1.00 98.19 71 ALA A C 1
ATOM 518 O O . ALA A 1 71 ? 1.629 0.891 6.095 1.00 98.19 71 ALA A O 1
ATOM 519 N N . VAL A 1 72 ? -0.556 0.480 6.423 1.00 97.88 72 VAL A N 1
ATOM 520 C CA . VAL A 1 72 ? -0.713 -0.375 5.241 1.00 97.88 72 VAL A CA 1
ATOM 521 C C . VAL A 1 72 ? -0.678 0.474 3.978 1.00 97.88 72 VAL A C 1
ATOM 523 O O . VAL A 1 72 ? 0.143 0.152 3.119 1.00 97.88 72 VAL A O 1
ATOM 526 N N . ARG A 1 73 ? -1.477 1.550 3.894 1.00 97.94 73 ARG A N 1
ATOM 527 C CA . ARG A 1 73 ? -1.499 2.460 2.733 1.00 97.94 73 ARG A CA 1
ATOM 528 C C . ARG A 1 73 ? -0.111 3.017 2.442 1.00 97.94 73 ARG A C 1
ATOM 530 O O . ARG A 1 73 ? 0.403 2.802 1.348 1.00 97.94 73 ARG A O 1
ATOM 537 N N . ASP A 1 74 ? 0.548 3.583 3.451 1.00 98.06 74 ASP A N 1
ATOM 538 C CA . ASP A 1 74 ? 1.903 4.131 3.330 1.00 98.06 74 ASP A CA 1
ATOM 539 C C . ASP A 1 74 ? 2.902 3.081 2.824 1.00 98.06 74 ASP A C 1
ATOM 541 O O . ASP A 1 74 ? 3.774 3.354 1.995 1.00 98.06 74 ASP A O 1
ATOM 545 N N . ASN A 1 75 ? 2.806 1.845 3.328 1.00 98.00 75 ASN A N 1
ATOM 546 C CA . ASN A 1 75 ? 3.730 0.786 2.939 1.00 98.00 75 ASN A CA 1
ATOM 547 C C . ASN A 1 75 ? 3.503 0.299 1.509 1.00 98.00 75 ASN A C 1
ATOM 549 O O . ASN A 1 75 ? 4.472 -0.054 0.831 1.00 98.00 75 ASN A O 1
ATOM 553 N N . THR A 1 76 ? 2.249 0.202 1.076 1.00 97.38 76 THR A N 1
ATOM 554 C CA . THR A 1 76 ? 1.916 -0.216 -0.285 1.00 97.38 76 THR A CA 1
ATOM 555 C C . THR A 1 76 ? 2.184 0.885 -1.290 1.00 97.38 76 THR A C 1
ATOM 557 O O . THR A 1 76 ? 2.726 0.577 -2.345 1.00 97.38 76 THR A O 1
ATOM 560 N N . GLU A 1 77 ? 1.934 2.145 -0.942 1.00 98.12 77 GLU A N 1
ATOM 561 C CA . GLU A 1 77 ? 2.262 3.289 -1.790 1.00 98.12 77 GLU A CA 1
ATOM 562 C C . GLU A 1 77 ? 3.774 3.392 -2.000 1.00 98.12 77 GLU A C 1
ATOM 564 O O . GLU A 1 77 ? 4.235 3.321 -3.132 1.00 98.12 77 GLU A O 1
ATOM 569 N N . ALA A 1 78 ? 4.578 3.327 -0.934 1.00 98.31 78 ALA A N 1
ATOM 570 C CA . ALA A 1 78 ? 6.038 3.311 -1.072 1.00 98.31 78 ALA A CA 1
ATOM 571 C C . ALA A 1 78 ? 6.570 2.129 -1.913 1.00 98.31 78 ALA A C 1
ATOM 573 O O . ALA A 1 78 ? 7.637 2.215 -2.526 1.00 98.31 78 ALA A O 1
ATOM 574 N N . LYS A 1 79 ? 5.866 0.989 -1.926 1.00 97.69 79 LYS A N 1
ATOM 575 C CA . LYS A 1 79 ? 6.214 -0.155 -2.785 1.00 97.69 79 LYS A CA 1
ATOM 576 C C . LYS A 1 79 ? 5.797 0.065 -4.234 1.00 97.69 79 LYS A C 1
ATOM 578 O O . LYS A 1 79 ? 6.568 -0.322 -5.109 1.00 97.69 79 LYS A O 1
ATOM 583 N N . ALA A 1 80 ? 4.610 0.620 -4.466 1.00 97.81 80 ALA A N 1
ATOM 584 C CA . ALA A 1 80 ? 4.120 0.982 -5.789 1.00 97.81 80 ALA A CA 1
ATOM 585 C C . ALA A 1 80 ? 5.050 2.025 -6.422 1.00 97.81 80 ALA A C 1
ATOM 587 O O . ALA A 1 80 ? 5.569 1.784 -7.506 1.00 97.81 80 ALA A O 1
ATOM 588 N N . ASP A 1 81 ? 5.414 3.070 -5.681 1.00 97.88 81 ASP A N 1
ATOM 589 C CA . ASP A 1 81 ? 6.364 4.099 -6.115 1.00 97.88 81 ASP A CA 1
ATOM 590 C C . ASP A 1 81 ? 7.726 3.494 -6.482 1.00 97.88 81 ASP A C 1
ATOM 592 O O . ASP A 1 81 ? 8.323 3.830 -7.500 1.00 97.88 81 ASP A O 1
ATOM 596 N N . ALA A 1 82 ? 8.220 2.531 -5.697 1.00 98.12 82 ALA A N 1
ATOM 597 C CA . ALA A 1 82 ? 9.470 1.834 -6.002 1.00 98.12 82 ALA A CA 1
ATOM 598 C C . ALA A 1 82 ? 9.374 0.885 -7.215 1.00 98.12 82 ALA A C 1
ATOM 600 O O . ALA A 1 82 ? 10.407 0.424 -7.714 1.00 98.12 82 ALA A O 1
ATOM 601 N N . LEU A 1 83 ? 8.168 0.508 -7.647 1.00 96.94 83 LEU A N 1
ATOM 602 C CA . LEU A 1 83 ? 7.927 -0.244 -8.881 1.00 96.94 83 LEU A CA 1
ATOM 603 C C . LEU A 1 83 ? 7.809 0.704 -10.077 1.00 96.94 83 LEU A C 1
ATOM 605 O O . LEU A 1 83 ? 8.443 0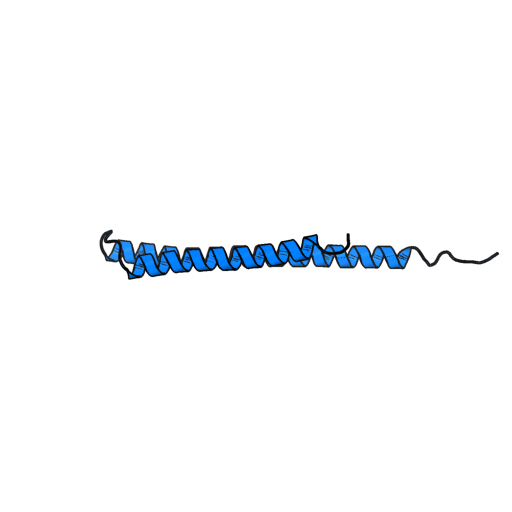.430 -11.094 1.00 96.94 83 LEU A O 1
ATOM 609 N N . GLU A 1 84 ? 7.101 1.824 -9.927 1.00 96.31 84 GLU A N 1
ATOM 610 C CA . GLU A 1 84 ? 7.019 2.901 -10.924 1.00 96.31 84 GLU A CA 1
ATOM 611 C C . GLU A 1 84 ? 8.409 3.486 -11.211 1.00 96.31 84 GLU A C 1
ATOM 613 O O . GLU A 1 84 ? 8.840 3.505 -12.358 1.00 96.31 84 GLU A O 1
ATOM 618 N N . GLU A 1 85 ? 9.208 3.800 -10.184 1.00 96.88 85 GLU A N 1
ATOM 619 C CA . GLU A 1 85 ? 10.584 4.285 -10.373 1.00 96.88 85 GLU A CA 1
ATOM 620 C C . GLU A 1 85 ? 11.456 3.255 -11.113 1.00 96.88 85 GLU A C 1
ATOM 622 O O . GLU A 1 85 ? 12.353 3.610 -11.881 1.00 96.88 85 GLU A O 1
ATOM 627 N N . LYS A 1 86 ? 11.221 1.953 -10.911 1.00 94.69 86 LYS A N 1
ATOM 628 C CA . LYS A 1 86 ? 11.927 0.921 -11.686 1.00 94.69 86 LYS A CA 1
ATOM 629 C C . LYS A 1 86 ? 11.473 0.886 -13.136 1.00 94.69 86 LYS A C 1
ATOM 631 O O . LYS A 1 86 ? 12.325 0.615 -13.978 1.00 94.69 86 LYS A O 1
ATOM 636 N N . ALA A 1 87 ? 10.186 1.102 -13.400 1.00 93.56 87 ALA A N 1
ATOM 637 C CA . ALA A 1 87 ? 9.636 1.185 -14.746 1.00 93.56 87 ALA A CA 1
ATOM 638 C C . ALA A 1 87 ? 10.249 2.381 -15.492 1.00 93.56 87 ALA A C 1
ATOM 640 O O . ALA A 1 87 ? 10.871 2.184 -16.533 1.00 93.56 87 ALA A O 1
ATOM 641 N N . ASP A 1 88 ? 10.240 3.564 -14.872 1.00 92.38 88 ASP A N 1
ATOM 642 C CA . ASP A 1 88 ? 10.800 4.808 -15.419 1.00 92.38 88 ASP A CA 1
ATOM 643 C C . ASP A 1 88 ? 12.300 4.714 -15.740 1.00 92.38 88 ASP A C 1
ATOM 645 O O . ASP A 1 88 ? 12.802 5.344 -16.674 1.00 92.38 88 ASP A O 1
ATOM 649 N N . ASN A 1 89 ? 13.044 3.935 -14.949 1.00 92.69 89 ASN A N 1
ATOM 650 C CA . ASN A 1 89 ? 14.482 3.735 -15.128 1.00 92.69 89 ASN A CA 1
ATOM 651 C C . ASN A 1 89 ? 14.835 2.635 -16.146 1.00 92.69 89 ASN A C 1
ATOM 653 O O . ASN A 1 89 ? 16.027 2.360 -16.350 1.00 92.69 89 ASN A O 1
ATOM 657 N N . LEU A 1 90 ? 13.851 1.983 -16.777 1.00 87.12 90 LEU A N 1
ATOM 658 C CA . LEU A 1 90 ? 14.128 1.072 -17.882 1.00 87.12 90 LEU A CA 1
ATOM 659 C C . LEU A 1 90 ? 14.667 1.850 -19.097 1.00 87.12 90 LEU A C 1
ATOM 661 O O . LEU A 1 90 ? 14.279 2.993 -19.339 1.00 87.12 90 LEU A O 1
ATOM 665 N N . PRO A 1 91 ? 15.599 1.260 -19.867 1.00 77.94 91 PRO A N 1
ATOM 666 C CA . PRO A 1 91 ? 16.050 1.859 -21.113 1.00 77.94 91 PRO A CA 1
ATOM 667 C C . PRO A 1 91 ? 14.875 1.997 -22.093 1.00 77.94 91 PRO A C 1
ATOM 669 O O . PRO A 1 91 ? 14.223 1.006 -22.414 1.00 77.94 91 PRO A O 1
ATOM 672 N N . GLN A 1 92 ? 14.642 3.236 -22.535 1.00 63.03 92 GLN A N 1
ATOM 673 C CA . GLN A 1 92 ? 13.602 3.651 -23.486 1.00 63.03 92 GLN A CA 1
ATOM 674 C C . GLN A 1 92 ? 14.074 3.521 -24.943 1.00 63.03 92 GLN A C 1
ATOM 676 O O . GLN A 1 92 ? 15.234 3.920 -25.227 1.00 63.03 92 GLN A O 1
#

Foldseek 3Di:
DDDDPPPPPVVVVVVVVLVVLLVVLLVVLVVLLVVLLVVLVVLQVVLVVVCVVVVNPNDPSSVVSNVVSVVSNVVSNVVSVVSNVVSVPGDD

Organism: NCBI:txid35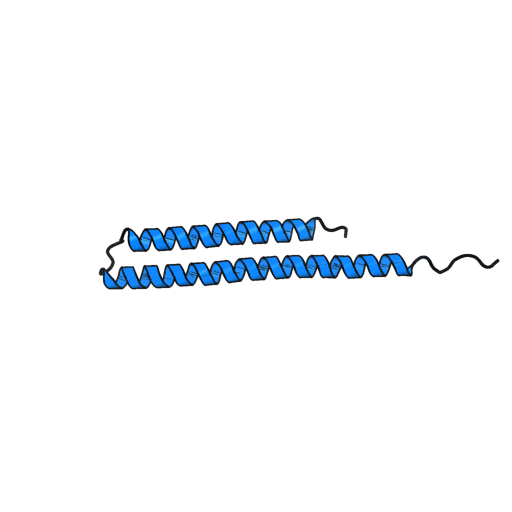811